Protein AF-A0A3N4GUU2-F1 (afdb_monomer_lite)

Secondary structure (DSSP, 8-state):
--HHHHHHHHHHHHHHHHHHHHHHHHHHHHHHHHHHHHHHHHHHHHHHHHHHHHHHHHHHHHHHS-----HHHHHHH-TTSS----

Radius of gyration: 37.44 Å; chains: 1; bounding box: 66×26×109 Å

Sequence (86 aa):
MNAAEQIEHLTRSTIGRLTAASREFSETQQALVARLDDHQLAHRTEVSQLRTDLQTAADAADNATPRIMLPADIAEASPHGAGATE

Structure (mmCIF, N/CA/C/O backbone):
data_AF-A0A3N4GUU2-F1
#
_entry.id   AF-A0A3N4GUU2-F1
#
loop_
_atom_site.group_PDB
_atom_site.id
_atom_site.type_symbol
_atom_site.label_atom_id
_atom_site.label_alt_id
_atom_site.label_comp_id
_atom_site.label_asym_id
_atom_site.label_entity_id
_atom_site.label_seq_id
_atom_site.pdbx_PDB_ins_code
_atom_site.Cartn_x
_atom_site.Cartn_y
_atom_site.Cartn_z
_atom_site.occupancy
_atom_site.B_iso_or_equiv
_atom_site.auth_seq_id
_atom_site.auth_comp_id
_atom_site.auth_asym_id
_atom_site.auth_atom_id
_atom_site.pdbx_PDB_model_num
ATOM 1 N N . MET A 1 1 ? 26.207 -1.330 -42.059 1.00 61.34 1 MET A N 1
ATOM 2 C CA . MET A 1 1 ? 25.571 -0.723 -40.878 1.00 61.34 1 MET A CA 1
ATOM 3 C C . MET A 1 1 ? 26.489 0.365 -40.343 1.00 61.34 1 MET A C 1
ATOM 5 O O . MET A 1 1 ? 27.613 0.056 -39.959 1.00 61.34 1 MET A O 1
ATOM 9 N N . ASN A 1 2 ? 26.071 1.626 -40.420 1.00 93.44 2 ASN A N 1
ATOM 10 C CA . ASN A 1 2 ? 26.862 2.805 -40.042 1.00 93.44 2 ASN A CA 1
ATOM 11 C C . ASN A 1 2 ? 26.714 3.108 -38.532 1.00 93.44 2 ASN A C 1
ATOM 13 O O . ASN A 1 2 ? 25.736 2.709 -37.904 1.00 93.44 2 ASN A O 1
ATOM 17 N N . ALA A 1 3 ? 27.671 3.823 -37.939 1.00 94.00 3 ALA A N 1
ATOM 18 C CA . ALA A 1 3 ? 27.635 4.290 -36.553 1.00 94.00 3 ALA A CA 1
ATOM 19 C C . ALA A 1 3 ? 26.368 5.103 -36.231 1.00 94.00 3 ALA A C 1
ATOM 21 O O . ALA A 1 3 ? 25.813 4.960 -35.146 1.00 94.00 3 ALA A O 1
ATOM 22 N N . ALA A 1 4 ? 25.863 5.895 -37.183 1.00 94.12 4 ALA A N 1
ATOM 23 C CA . ALA A 1 4 ? 24.609 6.632 -37.017 1.00 94.12 4 ALA A CA 1
ATOM 24 C C . ALA A 1 4 ? 23.402 5.699 -36.788 1.00 94.12 4 ALA A C 1
ATOM 26 O O . ALA A 1 4 ? 22.613 5.927 -35.876 1.00 94.12 4 ALA A O 1
ATOM 27 N N . GLU A 1 5 ? 23.307 4.605 -37.550 1.00 95.31 5 GLU A N 1
ATOM 28 C CA . GLU A 1 5 ? 22.235 3.606 -37.412 1.00 95.31 5 GLU A CA 1
ATOM 29 C C . GLU A 1 5 ? 22.350 2.846 -36.081 1.00 95.31 5 GLU A C 1
ATOM 31 O O . GLU A 1 5 ? 21.348 2.536 -35.439 1.00 95.31 5 GLU A O 1
ATOM 36 N N . GLN A 1 6 ? 23.581 2.579 -35.633 1.00 94.81 6 GLN A N 1
ATOM 37 C CA . GLN A 1 6 ? 23.844 1.954 -34.333 1.00 94.81 6 GLN A CA 1
ATOM 38 C C . GLN A 1 6 ? 23.418 2.850 -33.167 1.00 94.81 6 GLN A C 1
ATOM 40 O O . GLN A 1 6 ? 22.787 2.366 -32.226 1.00 94.81 6 GLN A O 1
ATOM 45 N N . ILE A 1 7 ? 23.730 4.148 -33.241 1.00 94.62 7 ILE A N 1
ATOM 46 C CA . ILE A 1 7 ? 23.309 5.133 -32.241 1.00 94.62 7 ILE A CA 1
ATOM 47 C C . ILE A 1 7 ? 21.785 5.223 -32.220 1.00 94.62 7 ILE A C 1
ATOM 49 O O . ILE A 1 7 ? 21.194 5.113 -31.151 1.00 94.62 7 ILE A O 1
ATOM 53 N N . GLU A 1 8 ? 21.136 5.338 -33.380 1.00 95.75 8 GLU A N 1
ATOM 54 C CA . GLU A 1 8 ? 19.676 5.428 -33.445 1.00 95.75 8 GLU A CA 1
ATOM 55 C C . GLU A 1 8 ? 18.998 4.187 -32.845 1.00 95.75 8 GLU A C 1
ATOM 57 O O . GLU A 1 8 ? 18.067 4.305 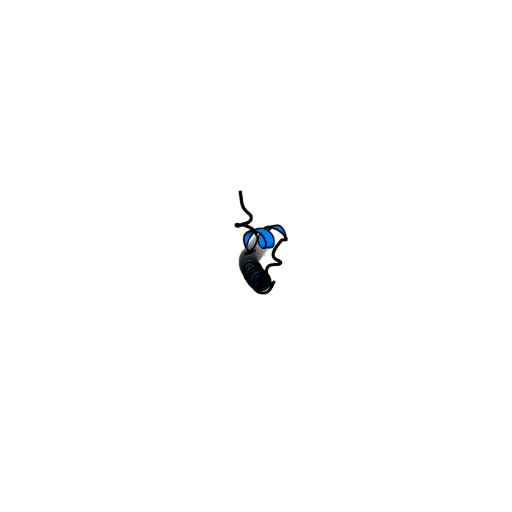-32.041 1.00 95.75 8 GLU A O 1
ATOM 62 N N . HIS A 1 9 ? 19.492 2.993 -33.178 1.00 96.50 9 HIS A N 1
ATOM 63 C CA . HIS A 1 9 ? 18.981 1.745 -32.621 1.00 96.50 9 HIS A CA 1
ATOM 64 C C . HIS A 1 9 ? 19.157 1.686 -31.095 1.00 96.50 9 HIS A C 1
ATOM 66 O O . HIS A 1 9 ? 18.221 1.334 -30.369 1.00 96.50 9 HIS A O 1
ATOM 72 N N . LEU A 1 10 ? 20.335 2.066 -30.587 1.00 96.62 10 LEU A N 1
ATOM 73 C CA . LEU A 1 10 ? 20.615 2.101 -29.152 1.00 96.62 10 LEU A CA 1
ATOM 74 C C . LEU A 1 10 ? 19.717 3.108 -28.427 1.00 96.62 10 LEU A C 1
ATOM 76 O O . LEU A 1 10 ? 19.143 2.778 -27.386 1.00 96.62 10 LEU A O 1
ATOM 80 N N . THR A 1 11 ? 19.553 4.310 -28.978 1.00 96.94 11 THR A N 1
ATOM 81 C CA . THR A 1 11 ? 18.691 5.353 -28.416 1.00 96.94 11 THR A CA 1
ATOM 82 C C . THR A 1 11 ? 17.240 4.887 -28.368 1.00 96.94 11 THR A C 1
ATOM 84 O O . THR A 1 11 ? 16.611 4.970 -27.315 1.00 96.94 11 THR A O 1
ATOM 87 N N . ARG A 1 12 ? 16.716 4.315 -29.459 1.00 97.00 12 ARG A N 1
ATOM 88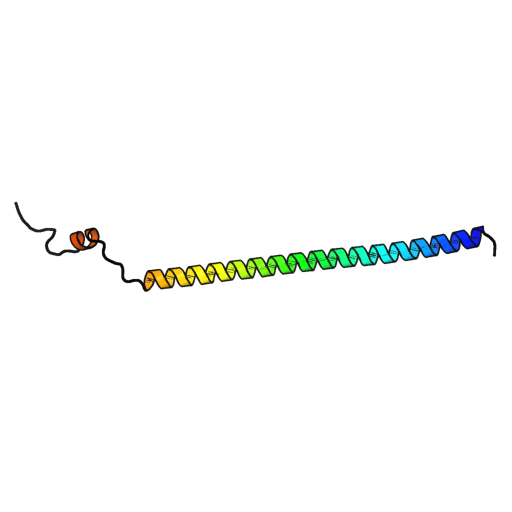 C CA . ARG A 1 12 ? 15.338 3.805 -29.522 1.00 97.00 12 ARG A CA 1
ATOM 89 C C . ARG A 1 12 ? 15.094 2.681 -28.515 1.00 97.00 12 ARG A C 1
ATOM 91 O O . ARG A 1 12 ? 14.090 2.700 -27.807 1.00 97.00 12 ARG A O 1
ATOM 98 N N . SER A 1 13 ? 16.031 1.739 -28.415 1.00 97.12 13 SER A N 1
ATOM 99 C CA . SER A 1 13 ? 15.975 0.652 -27.433 1.00 97.12 13 SER A CA 1
ATOM 100 C C . SER A 1 13 ? 15.996 1.186 -25.997 1.00 97.12 13 SER A C 1
ATOM 102 O O . SER A 1 13 ? 15.178 0.793 -25.165 1.00 97.12 13 SER A O 1
ATOM 104 N N . THR A 1 14 ? 16.878 2.145 -25.714 1.00 97.62 14 THR A N 1
ATOM 105 C CA . THR A 1 14 ? 17.017 2.738 -24.378 1.00 97.62 14 THR A CA 1
ATOM 106 C C . THR A 1 14 ? 15.766 3.512 -23.971 1.00 97.62 14 THR A C 1
ATOM 108 O O . THR A 1 14 ? 15.282 3.328 -22.856 1.00 97.62 14 THR A O 1
ATOM 111 N N . ILE A 1 15 ? 15.196 4.315 -24.876 1.00 97.69 15 ILE A N 1
ATOM 112 C CA . ILE A 1 15 ? 13.935 5.030 -24.634 1.00 97.69 15 ILE A CA 1
ATOM 113 C C . ILE A 1 15 ? 12.809 4.031 -24.362 1.00 97.69 15 ILE A C 1
ATOM 115 O O . ILE A 1 15 ? 12.099 4.183 -23.374 1.00 97.69 15 ILE A O 1
ATOM 119 N N . GLY A 1 16 ? 12.687 2.971 -25.169 1.00 97.88 16 GLY A N 1
ATOM 120 C CA . GLY A 1 16 ? 11.671 1.937 -24.956 1.00 97.88 16 GLY A CA 1
ATOM 121 C C . GLY A 1 16 ? 11.772 1.281 -23.576 1.00 97.88 16 GLY A C 1
ATOM 122 O O . GLY A 1 16 ? 10.766 1.134 -22.883 1.00 97.88 16 GLY A O 1
ATOM 123 N N . ARG A 1 17 ? 12.993 0.955 -23.135 1.00 97.88 1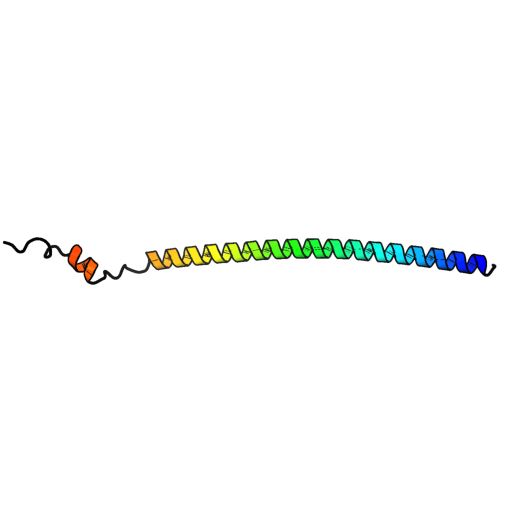7 ARG A N 1
ATOM 124 C CA . ARG A 1 17 ? 13.243 0.404 -21.794 1.00 97.88 17 ARG A CA 1
ATOM 125 C C . ARG A 1 17 ? 12.905 1.397 -20.686 1.00 97.88 17 ARG A C 1
ATOM 127 O O . ARG A 1 17 ? 12.301 1.001 -19.694 1.00 97.88 17 ARG A O 1
ATOM 134 N N . LEU A 1 18 ? 13.265 2.668 -20.856 1.00 98.00 18 LEU A N 1
ATOM 135 C CA . LEU A 1 18 ? 12.959 3.716 -19.884 1.00 98.00 18 LEU A CA 1
ATOM 136 C C . LEU A 1 18 ? 11.448 3.927 -19.748 1.00 98.00 18 LEU A C 1
ATOM 138 O O . LEU A 1 18 ? 10.942 4.009 -18.635 1.00 98.00 18 LEU A O 1
ATOM 142 N N . THR A 1 19 ? 10.715 3.970 -20.861 1.00 98.06 19 THR A N 1
ATOM 143 C CA . THR A 1 19 ? 9.255 4.109 -20.845 1.00 98.06 19 THR A CA 1
ATOM 144 C C . THR A 1 19 ? 8.586 2.912 -20.172 1.00 98.06 19 THR A C 1
ATOM 146 O O . THR A 1 19 ? 7.679 3.106 -19.364 1.00 98.06 19 THR A O 1
ATOM 149 N N . ALA A 1 20 ? 9.048 1.689 -20.449 1.00 97.69 20 ALA A N 1
ATOM 150 C CA . ALA A 1 20 ? 8.537 0.488 -19.790 1.00 97.69 20 ALA A CA 1
ATOM 151 C C . ALA A 1 20 ? 8.778 0.524 -18.272 1.00 97.69 20 ALA A C 1
ATOM 153 O O . ALA A 1 20 ? 7.836 0.353 -17.503 1.00 97.69 20 ALA A O 1
ATOM 154 N N . ALA A 1 21 ? 10.005 0.842 -17.846 1.00 97.75 21 ALA A N 1
ATOM 155 C CA . ALA A 1 21 ? 10.349 0.964 -16.431 1.00 97.75 21 ALA A CA 1
ATOM 156 C C . ALA A 1 21 ? 9.561 2.086 -15.735 1.00 97.75 21 ALA A C 1
ATOM 158 O O . ALA A 1 21 ? 9.096 1.917 -14.612 1.00 97.75 21 ALA A O 1
ATOM 159 N N . SER A 1 22 ? 9.364 3.225 -16.408 1.00 97.81 22 SER A N 1
ATOM 160 C CA . SER A 1 22 ? 8.558 4.327 -15.878 1.00 97.81 22 SER A CA 1
ATOM 161 C C . SER A 1 22 ? 7.107 3.911 -15.671 1.00 97.81 22 SER A C 1
ATOM 163 O O . SER A 1 22 ? 6.508 4.284 -14.667 1.00 97.81 22 SER A O 1
ATOM 165 N N . ARG A 1 23 ? 6.539 3.147 -16.607 1.00 98.12 23 ARG A N 1
ATOM 166 C CA . ARG A 1 23 ? 5.171 2.647 -16.494 1.00 98.12 23 ARG A CA 1
ATOM 167 C C . ARG A 1 23 ? 5.034 1.671 -15.327 1.00 98.12 23 ARG A C 1
ATOM 169 O O . ARG A 1 23 ? 4.147 1.854 -14.502 1.00 98.12 23 ARG A O 1
ATOM 176 N N . GLU A 1 24 ? 5.935 0.697 -15.228 1.00 98.25 24 GLU A N 1
ATOM 177 C CA . GLU A 1 24 ? 5.958 -0.280 -14.131 1.00 98.25 24 GLU A CA 1
ATOM 178 C C . GLU A 1 24 ? 6.113 0.404 -12.764 1.00 98.25 24 GLU A C 1
ATOM 180 O O . GLU A 1 24 ? 5.414 0.069 -11.805 1.00 98.25 24 GLU A O 1
ATOM 185 N N . PHE A 1 25 ? 6.978 1.419 -12.680 1.00 97.81 25 PHE A N 1
ATOM 186 C CA . PHE A 1 25 ? 7.143 2.221 -11.473 1.00 97.81 25 PHE A CA 1
ATOM 187 C C . PHE A 1 25 ? 5.849 2.946 -11.088 1.00 97.81 25 PHE A C 1
ATOM 189 O O . PHE A 1 25 ? 5.430 2.875 -9.934 1.00 97.81 25 PHE A O 1
ATOM 196 N N . SER A 1 26 ? 5.198 3.623 -12.038 1.00 97.88 26 SER A N 1
ATOM 197 C CA . SER A 1 26 ? 3.941 4.330 -11.779 1.00 97.88 26 SER A CA 1
ATOM 198 C C . SER A 1 26 ? 2.815 3.381 -11.365 1.00 97.88 26 SER A C 1
ATOM 200 O O . SER A 1 26 ? 2.094 3.679 -10.416 1.00 97.88 26 SER A O 1
ATOM 202 N N . GLU A 1 27 ? 2.689 2.226 -12.020 1.00 98.00 27 GLU A N 1
ATOM 203 C CA . GLU A 1 27 ? 1.712 1.192 -11.656 1.00 98.00 27 GLU A CA 1
ATOM 204 C C . GLU A 1 27 ? 1.974 0.665 -10.234 1.00 98.00 27 GLU A C 1
ATOM 206 O O . GLU A 1 27 ? 1.057 0.582 -9.415 1.00 98.00 27 GLU A O 1
ATOM 211 N N . THR A 1 28 ? 3.239 0.405 -9.892 1.00 97.81 28 THR A N 1
ATOM 212 C CA . THR A 1 28 ? 3.638 -0.037 -8.547 1.00 97.81 28 THR A CA 1
ATOM 213 C C . THR A 1 28 ? 3.354 1.029 -7.491 1.00 97.81 28 THR A C 1
ATOM 215 O O . THR A 1 28 ? 2.835 0.717 -6.420 1.00 97.81 28 THR A O 1
ATOM 218 N N . GLN A 1 29 ? 3.660 2.296 -7.782 1.00 97.94 29 GLN A N 1
ATOM 219 C CA . GLN A 1 29 ? 3.393 3.408 -6.874 1.00 97.94 29 GLN A CA 1
ATOM 220 C C . GLN A 1 29 ? 1.893 3.533 -6.588 1.00 97.94 29 GLN A C 1
ATOM 222 O O . GLN A 1 29 ? 1.502 3.637 -5.428 1.00 97.94 29 GLN A O 1
ATOM 227 N N . GLN A 1 30 ? 1.051 3.473 -7.622 1.00 97.38 30 GLN A N 1
ATOM 228 C CA . GLN A 1 30 ? -0.404 3.532 -7.467 1.00 97.38 30 GLN A CA 1
ATOM 229 C C . GLN A 1 30 ? -0.936 2.348 -6.652 1.00 97.38 30 GLN A C 1
ATOM 231 O O . GLN A 1 30 ? -1.746 2.541 -5.746 1.00 97.38 30 GLN A O 1
ATOM 236 N N . ALA A 1 31 ? -0.436 1.137 -6.912 1.00 97.06 31 ALA A N 1
ATOM 237 C CA . ALA A 1 31 ? -0.815 -0.052 -6.154 1.00 97.06 31 ALA A CA 1
ATOM 238 C C . ALA A 1 31 ? -0.414 0.039 -4.670 1.00 97.06 31 ALA A C 1
ATOM 240 O O . ALA A 1 31 ? -1.164 -0.398 -3.796 1.00 97.06 31 ALA A O 1
ATOM 241 N N . LEU A 1 32 ? 0.756 0.614 -4.369 1.00 97.88 32 LEU A N 1
ATOM 242 C CA . LEU A 1 32 ? 1.206 0.834 -2.993 1.00 97.88 32 LEU A CA 1
ATOM 243 C C . LEU A 1 32 ? 0.351 1.873 -2.267 1.00 97.88 32 LEU A C 1
ATOM 245 O O . LEU A 1 32 ? 0.003 1.647 -1.111 1.00 97.88 32 LEU A O 1
ATOM 249 N N . VAL A 1 33 ? -0.008 2.972 -2.935 1.00 97.25 33 VAL A N 1
ATOM 250 C CA . VAL A 1 33 ? -0.907 3.991 -2.370 1.00 97.25 33 VAL A CA 1
ATOM 251 C C . VAL A 1 33 ? -2.260 3.370 -2.028 1.00 97.25 33 VAL A C 1
ATOM 253 O O . VAL A 1 33 ? -2.692 3.475 -0.886 1.00 97.25 33 VAL A O 1
ATOM 256 N N . ALA A 1 34 ? -2.867 2.630 -2.962 1.00 96.50 34 ALA A N 1
ATOM 257 C CA . ALA A 1 34 ? -4.145 1.960 -2.724 1.00 96.50 34 ALA A CA 1
ATOM 258 C C . ALA A 1 34 ? -4.081 0.985 -1.534 1.00 96.50 34 ALA A C 1
ATOM 260 O O . ALA A 1 34 ? -4.924 1.025 -0.643 1.00 96.50 34 ALA A O 1
ATOM 261 N N . ARG A 1 35 ? -3.027 0.160 -1.457 1.00 96.62 35 ARG A N 1
ATOM 262 C CA . ARG A 1 35 ? -2.819 -0.763 -0.328 1.00 96.62 35 ARG A CA 1
ATOM 263 C C . ARG A 1 35 ? -2.653 -0.050 1.012 1.00 96.62 35 ARG A C 1
ATOM 265 O O . ARG A 1 35 ? -3.076 -0.575 2.040 1.00 96.62 35 ARG A O 1
ATOM 272 N N . LEU A 1 36 ? -1.990 1.102 1.016 1.00 96.19 36 LEU A N 1
ATOM 273 C CA . LEU A 1 36 ? -1.783 1.889 2.225 1.00 96.19 36 LEU A CA 1
ATOM 274 C C . LEU A 1 36 ? -3.097 2.518 2.698 1.00 96.19 36 LEU A C 1
ATOM 276 O O . LEU A 1 36 ? -3.374 2.485 3.897 1.00 96.19 36 LEU A O 1
ATOM 280 N N . ASP A 1 37 ? -3.918 3.015 1.775 1.00 95.12 37 ASP A N 1
ATOM 281 C CA . ASP A 1 37 ? -5.253 3.534 2.079 1.00 95.12 37 ASP A CA 1
ATOM 282 C C . ASP A 1 37 ? -6.167 2.437 2.646 1.00 95.12 37 ASP A C 1
ATOM 284 O O . ASP A 1 37 ? -6.786 2.639 3.696 1.00 95.12 37 ASP A O 1
ATOM 288 N N . ASP A 1 38 ? -6.177 1.248 2.033 1.00 94.31 38 ASP A N 1
ATOM 289 C CA . ASP A 1 38 ? -6.927 0.083 2.524 1.00 94.31 38 ASP A CA 1
ATOM 290 C C . ASP A 1 38 ? -6.497 -0.305 3.946 1.00 94.31 38 ASP A C 1
ATOM 292 O O . ASP A 1 38 ? -7.330 -0.505 4.834 1.00 94.31 38 ASP A O 1
ATOM 296 N N . HIS A 1 39 ? -5.185 -0.362 4.196 1.00 93.31 39 HIS A N 1
ATOM 297 C CA . HIS A 1 39 ? -4.645 -0.680 5.516 1.00 93.31 39 HIS A CA 1
ATOM 298 C C . HIS A 1 39 ? -5.018 0.383 6.561 1.00 93.31 39 HIS A C 1
ATOM 300 O O . HIS A 1 39 ? -5.391 0.053 7.687 1.00 93.31 39 HIS A O 1
ATOM 306 N N . GLN A 1 40 ? -4.946 1.670 6.208 1.00 92.44 40 GLN A N 1
ATOM 307 C CA . GLN A 1 40 ? -5.366 2.745 7.105 1.00 92.44 40 GLN A CA 1
ATOM 308 C C . GLN A 1 40 ? -6.859 2.669 7.429 1.00 92.44 40 GLN A C 1
ATOM 310 O O . GLN A 1 40 ? -7.247 2.910 8.574 1.00 92.44 40 GLN A O 1
ATOM 315 N N . LEU A 1 41 ? -7.699 2.338 6.448 1.00 91.44 41 LEU A N 1
ATOM 316 C CA . LEU A 1 41 ? -9.135 2.177 6.650 1.00 91.44 41 LEU A CA 1
ATOM 317 C C . LEU A 1 41 ? -9.442 0.990 7.574 1.00 91.44 41 LEU A C 1
ATOM 319 O O . LEU A 1 41 ? -10.221 1.141 8.521 1.00 91.44 41 LEU A O 1
ATOM 323 N N . ALA A 1 42 ? -8.794 -0.154 7.345 1.00 89.88 42 ALA A N 1
ATOM 324 C CA . ALA A 1 42 ? -8.914 -1.338 8.192 1.00 89.88 42 ALA A CA 1
ATOM 325 C C . ALA A 1 42 ? -8.514 -1.023 9.641 1.00 89.88 42 ALA A C 1
ATOM 327 O O . ALA A 1 42 ? -9.306 -1.220 10.561 1.00 89.88 42 ALA A O 1
ATOM 328 N N . HIS A 1 43 ? -7.352 -0.397 9.842 1.00 90.44 43 HIS A N 1
ATOM 329 C CA . HIS A 1 43 ? -6.872 -0.032 11.174 1.00 90.44 43 HIS A CA 1
ATOM 330 C C . HIS A 1 43 ? -7.795 0.978 11.882 1.00 90.44 43 HIS A C 1
ATOM 332 O O . HIS A 1 43 ? -8.010 0.888 13.092 1.00 90.44 43 HIS A O 1
ATOM 338 N N . ARG A 1 44 ? -8.369 1.959 11.168 1.00 88.19 44 ARG A N 1
ATOM 339 C CA . ARG A 1 44 ? -9.363 2.879 11.760 1.00 88.19 44 ARG A CA 1
ATOM 340 C C . ARG A 1 44 ? -10.616 2.131 12.212 1.00 88.19 44 ARG A C 1
ATOM 342 O O . ARG A 1 44 ? -11.167 2.461 13.261 1.00 88.19 44 ARG A O 1
ATOM 349 N N . THR A 1 45 ? -11.037 1.135 11.439 1.00 89.94 45 THR A N 1
ATOM 350 C CA . THR A 1 45 ? -12.209 0.306 11.742 1.00 89.94 45 THR A CA 1
ATOM 351 C C . THR A 1 45 ? -11.961 -0.547 12.984 1.00 89.94 45 THR A C 1
ATOM 353 O O . THR A 1 45 ? -12.771 -0.519 13.906 1.00 89.94 45 THR A O 1
ATOM 356 N N . GLU A 1 46 ? -10.807 -1.211 13.071 1.00 89.19 46 GLU A N 1
ATOM 357 C CA . GLU A 1 46 ? -10.408 -2.006 14.239 1.00 89.19 46 GLU A CA 1
ATOM 358 C C . GLU A 1 46 ? -10.319 -1.163 15.515 1.00 89.19 46 GLU A C 1
ATOM 360 O O . GLU A 1 46 ? -10.867 -1.537 16.550 1.00 89.19 46 GLU A O 1
ATOM 365 N N . VAL A 1 47 ? -9.692 0.017 15.447 1.00 91.81 47 VAL A N 1
ATOM 366 C CA . VAL A 1 47 ? -9.603 0.931 16.599 1.00 91.81 47 VAL A CA 1
ATOM 367 C C . VAL A 1 47 ? -10.984 1.421 17.026 1.00 91.81 47 VAL A C 1
ATOM 369 O O . VAL A 1 47 ? -11.254 1.533 18.223 1.00 91.81 47 VAL A O 1
ATOM 372 N N . SER A 1 48 ? -11.863 1.723 16.068 1.00 90.81 48 SER A N 1
ATOM 373 C CA . SER A 1 48 ? -13.237 2.119 16.371 1.00 90.81 48 SER A CA 1
ATOM 374 C C . SER A 1 48 ? -14.000 0.989 17.056 1.00 90.81 48 SER A C 1
ATOM 376 O O . SER A 1 48 ? -14.684 1.245 18.044 1.00 90.81 48 SER A O 1
ATOM 378 N N . GLN A 1 49 ? -13.855 -0.245 16.569 1.00 91.81 49 GLN A N 1
ATOM 379 C CA . GLN A 1 49 ? -14.489 -1.413 17.169 1.00 91.81 49 GLN A CA 1
ATOM 380 C C . GLN A 1 49 ? -13.986 -1.638 18.596 1.00 91.81 49 GLN A C 1
ATOM 382 O O . GLN A 1 49 ? -14.790 -1.718 19.517 1.00 91.81 49 GLN A O 1
ATOM 387 N N . LEU A 1 50 ? -12.665 -1.618 18.801 1.00 94.81 50 LEU A N 1
ATOM 388 C CA . LEU A 1 50 ? -12.063 -1.776 20.124 1.00 94.81 50 LEU A CA 1
ATOM 389 C C . LEU A 1 50 ? -12.550 -0.703 21.104 1.00 94.81 50 LEU A C 1
ATOM 391 O O . LEU A 1 50 ? -12.809 -0.998 22.267 1.00 94.81 50 LEU A O 1
ATOM 395 N N . ARG A 1 51 ? -12.703 0.546 20.647 1.00 93.81 51 ARG A N 1
ATOM 396 C CA . ARG A 1 51 ? -13.256 1.620 21.480 1.00 93.81 51 ARG A CA 1
ATOM 397 C C . ARG A 1 51 ? -14.695 1.317 21.899 1.00 93.81 51 ARG A C 1
ATOM 399 O O . ARG A 1 51 ? -15.020 1.499 23.068 1.00 93.81 51 ARG A O 1
ATOM 406 N N . THR A 1 52 ? -15.537 0.866 20.972 1.00 94.00 52 THR A N 1
ATOM 407 C CA . THR A 1 52 ? -16.925 0.485 21.269 1.00 94.00 52 THR A CA 1
ATOM 408 C C . THR A 1 52 ? -16.988 -0.693 22.240 1.00 94.00 52 THR A C 1
ATOM 410 O O . THR A 1 52 ? -17.774 -0.661 23.188 1.00 94.00 52 THR A O 1
ATOM 413 N N . ASP A 1 53 ? -16.135 -1.700 22.058 1.00 94.06 53 ASP A N 1
ATOM 414 C CA . ASP A 1 53 ? -16.081 -2.873 22.933 1.00 94.06 53 ASP A CA 1
ATOM 415 C C . ASP A 1 53 ? -15.643 -2.480 24.352 1.00 94.06 53 ASP A C 1
ATOM 417 O O . ASP A 1 53 ? -16.261 -2.894 25.333 1.00 94.06 53 ASP A O 1
ATOM 421 N N . LEU A 1 54 ? -14.627 -1.615 24.470 1.00 94.06 54 LEU A N 1
ATOM 422 C CA . LEU A 1 54 ? -14.164 -1.089 25.757 1.00 94.06 54 LEU A CA 1
ATOM 423 C C . LEU A 1 54 ? -15.229 -0.240 26.457 1.00 94.06 54 LEU A C 1
ATOM 425 O O . LEU A 1 54 ? -15.403 -0.381 27.664 1.00 94.06 54 LEU A O 1
ATOM 429 N N . GLN A 1 55 ? -15.957 0.604 25.720 1.00 93.62 55 GLN A N 1
ATOM 430 C CA . GLN A 1 55 ? -17.063 1.383 26.282 1.00 93.62 55 GLN A CA 1
ATOM 431 C C . GLN A 1 55 ? -18.168 0.461 26.799 1.00 93.62 55 GLN A C 1
ATOM 433 O O . GLN A 1 55 ? -18.613 0.607 27.931 1.00 93.62 55 GLN A O 1
ATOM 438 N N . THR A 1 56 ? -18.554 -0.538 26.004 1.00 92.38 56 THR A N 1
ATOM 439 C CA . THR A 1 56 ? -19.581 -1.514 26.390 1.00 92.38 56 THR A CA 1
ATOM 440 C C . THR A 1 56 ? -19.168 -2.282 27.648 1.00 92.38 56 THR A C 1
ATOM 442 O O . THR A 1 56 ? -19.984 -2.506 28.541 1.00 92.38 56 THR A O 1
ATOM 445 N N . ALA A 1 57 ? -17.891 -2.666 27.750 1.00 90.00 57 ALA A N 1
ATOM 446 C CA . ALA A 1 57 ? -17.351 -3.332 28.931 1.00 90.00 57 ALA A CA 1
ATOM 447 C C . ALA A 1 57 ? -17.336 -2.416 30.168 1.00 90.00 57 ALA A C 1
ATOM 449 O O . ALA A 1 57 ? -17.652 -2.878 31.265 1.00 90.00 57 ALA A O 1
ATOM 450 N N . ALA A 1 58 ? -17.004 -1.132 29.999 1.00 87.06 58 ALA A N 1
ATOM 451 C CA . ALA A 1 58 ? -17.056 -0.141 31.071 1.00 87.06 58 ALA A CA 1
ATOM 452 C C . ALA A 1 58 ? -18.496 0.085 31.559 1.00 87.06 58 ALA A C 1
ATOM 454 O O . ALA A 1 58 ? -18.753 -0.028 32.754 1.00 87.06 58 ALA A O 1
ATOM 455 N N . ASP A 1 59 ? -19.450 0.279 30.644 1.00 86.88 59 ASP A N 1
ATOM 456 C CA . ASP A 1 59 ? -20.869 0.446 30.977 1.00 86.88 59 ASP A CA 1
ATOM 457 C C . ASP A 1 59 ? -21.424 -0.793 31.706 1.00 86.88 59 ASP A C 1
ATOM 459 O O . ASP A 1 59 ? -22.220 -0.687 32.642 1.00 86.88 59 ASP A O 1
ATOM 463 N N . ALA A 1 60 ? -20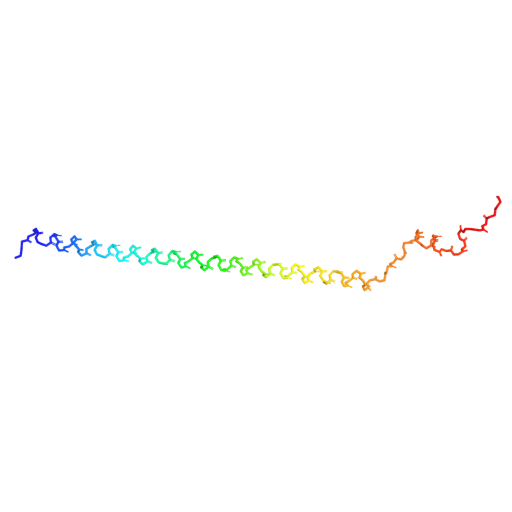.998 -1.996 31.308 1.00 83.31 60 ALA A N 1
ATOM 464 C CA . ALA A 1 60 ? -21.363 -3.229 31.999 1.00 83.31 60 ALA A CA 1
ATOM 465 C C . ALA A 1 60 ? -20.773 -3.297 33.419 1.00 83.31 60 ALA A C 1
ATOM 467 O O . ALA A 1 60 ? -21.466 -3.719 34.346 1.00 83.31 60 ALA A O 1
ATOM 468 N N . ALA A 1 61 ? -19.523 -2.864 33.607 1.00 80.56 61 ALA A N 1
ATOM 469 C CA . ALA A 1 61 ? -18.877 -2.813 34.916 1.00 80.56 61 ALA A CA 1
ATOM 470 C C . ALA A 1 61 ? -19.534 -1.780 35.847 1.00 80.56 61 ALA A C 1
ATOM 472 O O . ALA A 1 61 ? -19.793 -2.091 37.011 1.00 80.56 61 ALA A O 1
ATOM 473 N N . ASP A 1 62 ? -19.883 -0.598 35.338 1.00 79.00 62 ASP A N 1
ATOM 474 C CA . ASP A 1 62 ? -20.585 0.440 36.101 1.00 79.00 62 ASP A CA 1
ATOM 475 C C . ASP A 1 62 ? -21.973 -0.028 36.562 1.00 79.00 62 ASP A C 1
ATOM 477 O O . ASP A 1 62 ? -22.385 0.254 37.687 1.00 79.00 62 ASP A O 1
ATOM 481 N N . ASN A 1 63 ? -22.677 -0.805 35.734 1.00 70.38 63 ASN A N 1
ATOM 482 C CA . ASN A 1 63 ? -23.974 -1.383 36.096 1.00 70.38 63 ASN A CA 1
ATOM 483 C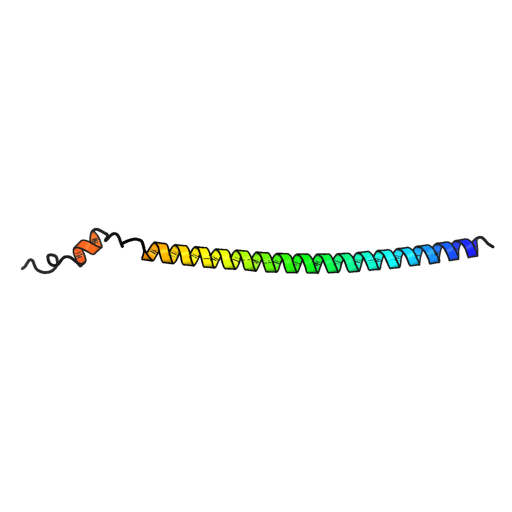 C . ASN A 1 63 ? -23.867 -2.600 37.034 1.00 70.38 63 ASN A C 1
ATOM 485 O O . ASN A 1 63 ? -24.798 -2.874 37.792 1.00 70.38 63 ASN A O 1
ATOM 489 N N . ALA A 1 64 ? -22.760 -3.346 36.981 1.00 64.12 64 ALA A N 1
ATOM 490 C CA . ALA A 1 64 ? -22.525 -4.516 37.828 1.00 64.12 64 ALA A CA 1
ATOM 491 C C . ALA A 1 64 ? -21.941 -4.161 39.204 1.00 64.12 64 ALA A C 1
ATOM 493 O O . ALA A 1 64 ? -22.050 -4.958 40.138 1.00 64.12 64 ALA A O 1
ATOM 494 N N . THR A 1 65 ? -21.325 -2.985 39.346 1.00 60.25 65 THR A N 1
ATOM 495 C CA . THR A 1 65 ? -20.789 -2.523 40.627 1.00 60.25 65 THR A CA 1
ATOM 496 C C . THR A 1 65 ? -21.953 -2.016 41.483 1.00 60.25 65 THR A C 1
ATOM 498 O O . THR A 1 65 ? -22.584 -1.022 41.118 1.00 60.25 65 THR A O 1
ATOM 501 N N . PRO A 1 66 ? -22.278 -2.658 42.626 1.00 62.25 66 PRO A N 1
ATOM 502 C CA . PRO A 1 66 ? -23.285 -2.121 43.529 1.00 62.25 66 PRO A CA 1
ATOM 503 C C . PRO A 1 66 ? -22.830 -0.721 43.925 1.00 62.25 66 PRO A C 1
ATOM 505 O O . PRO A 1 66 ? -21.706 -0.571 44.409 1.00 62.25 66 PRO A O 1
ATOM 508 N N . ARG A 1 67 ? -23.669 0.300 43.701 1.00 62.84 67 ARG A N 1
ATOM 509 C CA . ARG A 1 67 ? -23.383 1.658 44.174 1.00 62.84 67 ARG A CA 1
ATOM 510 C C . ARG A 1 67 ? -23.054 1.562 45.659 1.00 62.84 67 ARG A C 1
ATOM 512 O O . ARG A 1 67 ? -23.934 1.270 46.468 1.00 62.84 67 ARG A O 1
ATOM 519 N N . ILE A 1 68 ? -21.784 1.762 46.003 1.00 64.06 68 ILE A N 1
ATOM 520 C CA . ILE A 1 68 ? -21.380 1.961 47.388 1.00 64.06 68 ILE A CA 1
ATOM 521 C C . ILE A 1 68 ? -22.079 3.254 47.773 1.00 64.06 68 ILE A C 1
ATOM 523 O O . ILE A 1 68 ? -21.680 4.316 47.300 1.00 64.06 68 ILE A O 1
ATOM 527 N N . MET A 1 69 ? -23.165 3.158 48.542 1.00 60.88 69 MET A N 1
ATOM 528 C CA . MET A 1 69 ? -23.782 4.354 49.097 1.00 60.88 69 MET A CA 1
ATOM 529 C C . MET A 1 69 ? -22.692 5.074 49.875 1.00 60.88 69 MET A C 1
ATOM 531 O O . MET A 1 69 ? -22.109 4.509 50.809 1.00 60.88 69 MET A O 1
ATOM 535 N N . LEU A 1 70 ? -22.381 6.299 49.466 1.00 69.06 70 LEU A N 1
ATOM 536 C CA . LEU A 1 70 ? -21.494 7.121 50.259 1.00 69.06 70 LEU A CA 1
ATOM 537 C C . LEU A 1 70 ? -22.212 7.386 51.590 1.00 69.06 70 LEU A C 1
ATOM 539 O O . LEU A 1 70 ? -23.441 7.463 51.619 1.00 69.06 70 LEU A O 1
ATOM 543 N N . PRO A 1 71 ? -21.496 7.549 52.713 1.00 67.19 71 PRO A N 1
ATOM 544 C CA . PRO A 1 71 ? -22.128 7.852 53.999 1.00 67.19 71 PRO A CA 1
ATOM 545 C C . PRO A 1 71 ? -23.099 9.049 53.956 1.00 67.19 71 PRO A C 1
ATOM 547 O O . PRO A 1 71 ? -24.044 9.093 54.739 1.00 67.19 71 PRO A O 1
ATOM 550 N N . ALA A 1 72 ? -22.899 9.983 53.017 1.00 66.56 72 ALA A N 1
ATOM 551 C CA . ALA A 1 72 ? -23.822 11.081 52.729 1.00 66.56 72 ALA A CA 1
ATOM 552 C C . ALA A 1 72 ? -25.161 10.609 52.120 1.00 66.56 72 ALA A C 1
ATOM 554 O O . ALA A 1 72 ? -26.215 11.053 52.567 1.00 66.56 72 ALA A O 1
ATOM 555 N N . ASP A 1 73 ? -25.133 9.655 51.187 1.00 62.28 73 ASP A N 1
ATOM 556 C CA . ASP A 1 73 ? -26.329 9.086 50.544 1.00 62.28 73 ASP A CA 1
ATOM 557 C C . ASP A 1 73 ? -27.155 8.244 51.538 1.00 62.28 73 ASP A C 1
ATOM 559 O O . ASP A 1 73 ? -28.383 8.190 51.469 1.00 62.28 73 ASP A O 1
ATOM 563 N N . ILE A 1 74 ? -26.483 7.611 52.511 1.00 61.91 74 ILE A N 1
ATOM 564 C CA . ILE A 1 74 ? -27.120 6.850 53.601 1.00 61.91 74 ILE A CA 1
ATOM 565 C C . ILE A 1 74 ? -27.869 7.787 54.558 1.00 61.91 74 ILE A C 1
ATOM 567 O O . ILE A 1 74 ? -28.933 7.428 55.059 1.00 61.91 74 ILE A O 1
ATOM 571 N N . ALA A 1 75 ? -27.333 8.984 54.820 1.00 62.44 75 ALA A N 1
ATOM 572 C CA . ALA A 1 75 ? -27.970 9.966 55.696 1.00 62.44 75 ALA A CA 1
ATOM 573 C C . ALA A 1 75 ? -29.258 10.544 55.082 1.00 62.44 75 ALA A C 1
ATOM 575 O O . ALA A 1 75 ? -30.225 10.768 55.807 1.00 62.44 75 ALA A O 1
ATOM 576 N N . GLU A 1 76 ? -29.291 10.725 53.759 1.00 57.94 76 GLU A N 1
ATOM 577 C CA . GLU A 1 76 ? -30.446 11.256 53.022 1.00 57.94 76 GLU A CA 1
ATOM 578 C C . GLU A 1 76 ? -31.543 10.198 52.793 1.00 57.94 76 GLU A C 1
ATOM 580 O O . GLU A 1 76 ? -32.732 10.503 52.860 1.00 57.94 76 GLU A O 1
ATOM 585 N N . ALA A 1 77 ? -31.162 8.929 52.607 1.00 59.66 77 ALA A N 1
ATOM 586 C CA . ALA A 1 77 ? -32.096 7.803 52.504 1.00 59.66 77 ALA A CA 1
ATOM 587 C C . ALA A 1 77 ? -32.539 7.232 53.868 1.00 59.66 77 ALA A C 1
ATOM 589 O O . ALA A 1 77 ? -33.397 6.346 53.920 1.00 59.66 77 ALA A O 1
ATOM 590 N N . SER A 1 78 ? -31.954 7.702 54.977 1.00 49.09 78 SER A N 1
ATOM 591 C CA . SER A 1 78 ? -32.278 7.220 56.319 1.00 49.09 78 SER A CA 1
ATOM 592 C C . SER A 1 78 ? -33.674 7.695 56.746 1.00 49.09 78 SER A C 1
ATOM 594 O O . SER A 1 78 ? -33.896 8.902 56.881 1.00 49.09 78 SER A O 1
ATOM 596 N N . PRO A 1 79 ? -34.606 6.782 57.086 1.00 59.75 79 PRO A N 1
ATOM 597 C CA . PRO A 1 79 ? -35.924 7.147 57.614 1.00 59.75 79 PRO A CA 1
ATOM 598 C C . PRO A 1 79 ? -35.857 7.840 58.990 1.00 59.75 79 PRO A C 1
ATOM 600 O O . PRO A 1 79 ? -36.885 8.244 59.527 1.00 59.75 79 PRO A O 1
ATOM 603 N N . HIS A 1 80 ? -34.660 7.989 59.569 1.00 58.41 80 HIS A N 1
ATOM 604 C CA . HIS A 1 80 ? -34.416 8.651 60.850 1.00 58.41 80 HIS A CA 1
ATOM 605 C C . HIS A 1 80 ? -33.800 10.057 60.719 1.00 58.41 80 HIS A C 1
ATOM 607 O O . HIS A 1 80 ? -33.502 10.674 61.737 1.00 58.41 80 HIS A O 1
ATOM 613 N N . GLY A 1 81 ? -33.617 10.581 59.499 1.00 56.78 81 GLY A N 1
ATOM 614 C CA . GLY A 1 81 ? -32.983 11.887 59.262 1.00 56.78 81 GLY A CA 1
ATOM 615 C C . GLY A 1 81 ? -33.920 13.103 59.229 1.00 56.78 81 GLY A C 1
ATOM 616 O O . GLY A 1 81 ? -33.441 14.229 59.317 1.00 56.78 81 GLY A O 1
ATOM 617 N N . ALA A 1 82 ? -35.240 12.914 59.125 1.00 54.97 82 ALA A N 1
ATOM 618 C CA . ALA A 1 82 ? -36.192 14.009 58.882 1.00 54.97 82 ALA A CA 1
ATOM 619 C C . ALA A 1 82 ? -37.303 14.135 59.946 1.00 54.97 82 ALA A C 1
ATOM 621 O O . ALA A 1 82 ? -38.440 14.466 59.613 1.00 54.97 82 ALA A O 1
ATOM 622 N N . GLY A 1 83 ? -37.015 13.850 61.224 1.00 53.75 83 GLY A N 1
ATOM 623 C CA . GLY A 1 83 ? -38.083 13.823 62.234 1.00 53.75 83 GLY A CA 1
ATOM 624 C C . GLY A 1 83 ? -37.697 13.827 63.714 1.00 53.75 83 GLY A C 1
ATOM 625 O O . GLY A 1 83 ? -38.437 13.253 64.504 1.00 53.75 83 GLY A O 1
ATOM 626 N N . ALA A 1 84 ? -36.590 14.455 64.111 1.00 46.47 84 ALA A N 1
ATOM 627 C CA . ALA A 1 84 ? -36.340 14.814 65.516 1.00 46.47 84 ALA A CA 1
ATOM 628 C C . ALA A 1 84 ? -36.282 16.352 65.608 1.00 46.47 84 ALA A C 1
ATOM 630 O O . ALA A 1 84 ? -35.235 16.940 65.366 1.00 46.47 84 ALA A O 1
ATOM 631 N N . THR A 1 85 ? -37.443 17.006 65.499 1.00 48.12 85 THR A N 1
ATOM 632 C CA . THR A 1 85 ? -38.209 17.642 66.599 1.00 48.12 85 THR A CA 1
ATOM 633 C C . THR A 1 85 ? -37.599 18.944 67.124 1.00 48.12 85 THR A C 1
ATOM 635 O O . THR A 1 85 ? -36.536 18.903 67.733 1.00 48.12 85 THR A O 1
ATOM 638 N N . GLU A 1 86 ? -38.403 20.005 66.952 1.00 43.16 86 GLU 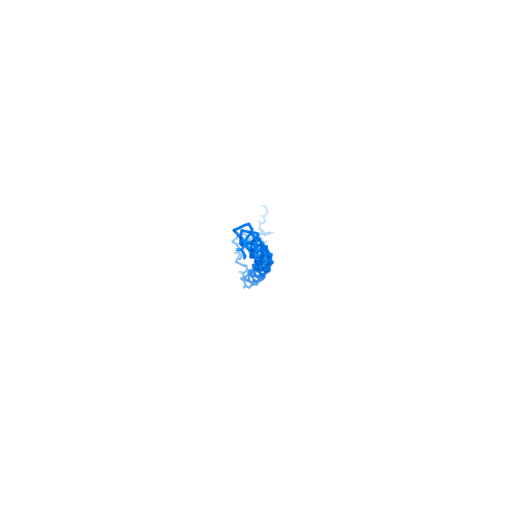A N 1
ATOM 639 C CA . GLU A 1 86 ? -38.559 21.222 67.781 1.00 43.16 86 GLU A CA 1
ATOM 640 C C . GLU A 1 86 ? -37.447 22.283 67.811 1.00 43.16 86 GLU A C 1
ATOM 642 O O . GLU A 1 86 ? -36.309 22.007 68.245 1.00 43.16 86 GLU A O 1
#

Organism: NCBI:txid2487349

pLDDT: mean 84.04, std 16.62, range [43.16, 98.25]

Foldseek 3Di:
DDPVVVVVVVVVVVVVVVVVVVVVVVVVVVVVVVVVVVVVVVVVVVVVVVVVVVVVVVVVVVVVDDPPQDVVNCLVPDPPNPDDDD